Protein AF-A0A0G1LNY6-F1 (afdb_monomer_lite)

Organism: NCBI:txid1618394

Sequence (99 aa):
MEREQLEELTTQDIKQRSVSGVVALVSRTFIIQIITFASTLALTIFLDPNTYGVFYLVSSVVNFLAYFSDIGLAAALIQKKEKLTKEDISTTFTIQQIL

Secondary structure (DSSP, 8-state):
----------HHHHHHHHHHHHHHHHHHHHHHHHHHHHHHHHHHHHS-HHHHHHHHHHHHHHHHHHTTTTTTHHHHHHH--SPPPHHHHHHHHHHHHH-

pLDDT: mean 88.85, std 12.45, range [43.44, 98.56]

Radius of gyration: 20.48 Å; chains: 1; bounding box: 51×30×53 Å

Foldseek 3Di:
DDPPDPPPQDPVNVVVVVVVVVVVVVVVVVVVVVVVVVVLVVCVVPDDPVVSVVVVVVVVVVVVVVVCLLVCLVVVQVPDPDDDDPCSVVVSVVSSVVD

Structure (mmCIF, N/CA/C/O backbone):
data_AF-A0A0G1LNY6-F1
#
_entry.id   AF-A0A0G1LNY6-F1
#
loop_
_atom_site.group_PDB
_atom_site.id
_atom_site.type_symbol
_atom_site.label_atom_id
_atom_site.label_alt_id
_atom_site.label_comp_id
_atom_site.label_asym_id
_atom_site.label_entity_id
_atom_site.label_seq_id
_atom_site.pdbx_PDB_ins_code
_atom_site.Cartn_x
_atom_site.Cartn_y
_atom_site.Cartn_z
_atom_site.occupancy
_atom_site.B_iso_or_equiv
_atom_site.auth_seq_id
_atom_site.auth_comp_id
_atom_site.auth_asym_id
_atom_site.auth_atom_id
_atom_site.pdbx_PDB_model_num
ATOM 1 N N . MET A 1 1 ? -33.000 9.973 31.859 1.00 43.44 1 MET A N 1
ATOM 2 C CA . MET A 1 1 ? -33.100 9.032 30.731 1.00 43.44 1 MET A CA 1
ATOM 3 C C . MET A 1 1 ? -31.691 8.695 30.295 1.00 43.44 1 MET A C 1
ATOM 5 O O . MET A 1 1 ? -30.881 9.604 30.184 1.00 43.44 1 MET A O 1
ATOM 9 N N . GLU A 1 2 ? -31.426 7.391 30.249 1.00 44.78 2 GLU A N 1
ATOM 10 C CA . GLU A 1 2 ? -30.302 6.686 29.619 1.00 44.78 2 GLU A CA 1
ATOM 11 C C . GLU A 1 2 ? -28.894 7.255 29.810 1.00 44.78 2 GLU A C 1
ATOM 13 O O . GLU A 1 2 ? -28.347 7.979 28.986 1.00 44.78 2 GLU A O 1
ATOM 18 N N . ARG A 1 3 ? -28.242 6.795 30.885 1.00 47.91 3 ARG A N 1
ATOM 19 C CA . ARG A 1 3 ? -26.795 6.582 30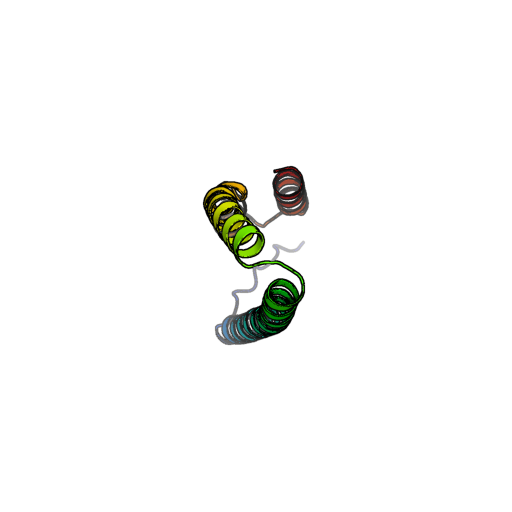.833 1.00 47.91 3 ARG A CA 1
ATOM 20 C C . ARG A 1 3 ? -26.566 5.567 29.712 1.00 47.91 3 ARG A C 1
ATOM 22 O O . ARG A 1 3 ? -26.972 4.422 29.884 1.00 47.91 3 ARG A O 1
ATOM 29 N N . GLU A 1 4 ? -25.992 5.986 28.583 1.00 53.62 4 GLU A N 1
ATOM 30 C CA . GLU A 1 4 ? -25.430 5.070 27.584 1.00 53.62 4 GLU A CA 1
ATOM 31 C C . GLU A 1 4 ? -24.514 4.095 28.332 1.00 53.62 4 GLU A C 1
ATOM 33 O O . GLU A 1 4 ? -23.405 4.447 28.739 1.00 53.62 4 GLU A O 1
ATOM 38 N N . GLN A 1 5 ? -25.009 2.885 28.581 1.00 45.53 5 GLN A N 1
ATOM 39 C CA . GLN A 1 5 ? -24.179 1.774 29.001 1.00 45.53 5 GLN A CA 1
ATOM 40 C C . GLN A 1 5 ? -23.212 1.541 27.845 1.00 45.53 5 GLN A C 1
ATOM 42 O O . GLN A 1 5 ? -23.619 1.158 26.752 1.00 45.53 5 GLN A O 1
ATOM 47 N N . LEU A 1 6 ? -21.938 1.858 28.060 1.00 55.03 6 LEU A N 1
ATOM 48 C CA . LEU A 1 6 ? -20.871 1.356 27.212 1.00 55.03 6 LEU A CA 1
ATOM 49 C C . LEU A 1 6 ? -20.937 -0.167 27.347 1.00 55.03 6 LEU A C 1
ATOM 51 O O . LEU A 1 6 ? -20.506 -0.694 28.369 1.00 55.03 6 LEU A O 1
ATOM 55 N N . GLU A 1 7 ? -21.571 -0.848 26.389 1.00 63.44 7 GLU A N 1
ATOM 56 C CA . GLU A 1 7 ? -21.562 -2.309 26.316 1.00 63.44 7 GLU A CA 1
ATOM 57 C C . GLU A 1 7 ? -20.105 -2.769 26.417 1.00 63.44 7 GLU A C 1
ATOM 59 O O . GLU A 1 7 ? -19.274 -2.429 25.568 1.00 63.44 7 GLU A O 1
ATOM 64 N N . GLU A 1 8 ? -19.769 -3.486 27.492 1.00 71.75 8 GLU A N 1
ATOM 65 C CA . GLU A 1 8 ? -18.466 -4.126 27.602 1.00 71.75 8 GLU A CA 1
ATOM 66 C C . GLU A 1 8 ? -18.351 -5.122 26.450 1.00 71.75 8 GLU A C 1
ATOM 68 O O . GLU A 1 8 ? -19.072 -6.118 26.395 1.00 71.75 8 GLU A O 1
ATOM 73 N N . LEU A 1 9 ? -17.464 -4.819 25.499 1.00 78.44 9 LEU A N 1
ATOM 74 C CA . LEU A 1 9 ? -17.210 -5.674 24.347 1.00 78.44 9 LEU A CA 1
ATOM 75 C C . LEU A 1 9 ? -16.838 -7.071 24.840 1.00 78.44 9 LEU A C 1
ATOM 77 O O . LEU A 1 9 ? -15.816 -7.251 25.510 1.00 78.44 9 LEU A O 1
ATOM 81 N N . THR A 1 10 ? -17.644 -8.069 24.488 1.00 88.75 10 THR A N 1
ATOM 82 C CA . THR A 1 10 ? -17.358 -9.439 24.899 1.00 88.75 10 THR A CA 1
ATOM 83 C C . THR A 1 10 ? -16.138 -9.962 24.141 1.00 88.75 10 THR A C 1
ATOM 85 O O . THR A 1 10 ? -15.811 -9.523 23.033 1.00 88.75 10 THR A O 1
ATOM 88 N N . THR A 1 11 ? -15.449 -10.962 24.697 1.00 88.75 11 THR A N 1
ATOM 89 C CA . THR A 1 11 ? -14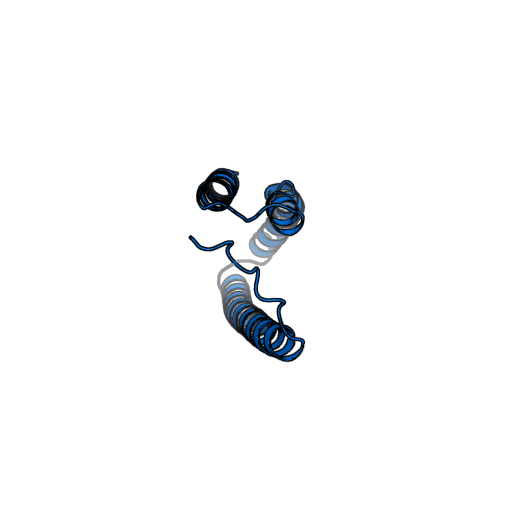.330 -11.624 24.002 1.00 88.75 11 THR A CA 1
ATOM 90 C C . THR A 1 11 ? -14.753 -12.178 22.635 1.00 88.75 11 THR A C 1
ATOM 92 O O . THR A 1 11 ? -13.953 -12.205 21.697 1.00 88.75 11 THR A O 1
ATOM 95 N N . GLN A 1 12 ? -16.017 -12.587 22.501 1.00 89.25 12 GLN A N 1
ATOM 96 C CA . GLN A 1 12 ? -16.586 -13.060 21.244 1.00 89.25 12 GLN A CA 1
ATOM 97 C C . GLN A 1 12 ? -16.724 -11.927 20.217 1.00 89.25 12 GLN A C 1
ATOM 99 O O . GLN A 1 12 ? -16.329 -12.120 19.064 1.00 89.25 12 GLN A O 1
ATOM 104 N N . ASP A 1 13 ? -17.175 -10.741 20.633 1.00 89.50 13 ASP A N 1
ATOM 105 C CA . ASP A 1 13 ? -17.283 -9.564 19.760 1.00 89.50 13 ASP A CA 1
ATOM 106 C C . ASP A 1 13 ? -15.909 -9.107 19.263 1.00 89.50 13 ASP A C 1
ATOM 108 O O . ASP A 1 13 ? -15.719 -8.832 18.074 1.00 89.50 13 ASP A O 1
ATOM 112 N N . ILE A 1 14 ? -14.912 -9.093 20.154 1.00 89.44 14 ILE A N 1
ATOM 113 C CA . ILE A 1 14 ? -13.525 -8.764 19.798 1.00 89.44 14 ILE A CA 1
ATOM 114 C C . ILE A 1 14 ? -12.988 -9.776 18.785 1.00 89.44 14 ILE A C 1
ATOM 116 O O . ILE A 1 14 ? -12.410 -9.378 17.770 1.00 89.44 14 ILE A O 1
ATOM 120 N N . LYS A 1 15 ? -13.205 -11.078 19.012 1.00 92.25 15 LYS A N 1
ATOM 121 C CA . LYS A 1 15 ? -12.775 -12.138 18.092 1.00 92.25 15 LYS A CA 1
ATOM 122 C C . LYS A 1 15 ? -13.415 -11.972 16.715 1.00 92.25 15 LYS A C 1
ATOM 124 O O . LYS A 1 15 ? -12.703 -12.011 15.713 1.00 92.25 15 LYS A O 1
ATOM 129 N N . GLN A 1 16 ? -14.728 -11.756 16.651 1.00 93.31 16 GLN A N 1
ATOM 130 C CA . GLN A 1 16 ? -15.446 -11.600 15.386 1.00 93.31 16 GLN A CA 1
ATOM 131 C C . GLN A 1 16 ? -14.953 -10.379 14.600 1.00 93.31 16 GLN A C 1
ATOM 133 O O . GLN A 1 16 ? -14.637 -10.495 13.413 1.00 93.31 16 GLN A O 1
ATOM 138 N N . ARG A 1 17 ? -14.816 -9.224 15.263 1.00 91.50 17 ARG A N 1
ATOM 139 C CA . ARG A 1 17 ? -14.304 -7.995 14.635 1.00 91.50 17 ARG A CA 1
ATOM 140 C C . ARG A 1 17 ? -12.851 -8.145 14.189 1.00 91.50 17 ARG A C 1
ATOM 142 O O . ARG A 1 17 ? -12.510 -7.698 13.098 1.00 91.50 17 ARG A O 1
ATOM 149 N N . SER A 1 18 ? -12.022 -8.822 14.982 1.00 93.88 18 SER A N 1
ATOM 150 C CA . SER A 1 18 ? -10.618 -9.087 14.645 1.00 93.88 18 SER A CA 1
ATOM 151 C C . SER A 1 18 ? -10.493 -9.978 13.411 1.00 93.88 18 SER A C 1
ATOM 153 O O . SER A 1 18 ? -9.750 -9.644 12.494 1.00 93.88 18 SER A O 1
ATOM 155 N N . VAL A 1 19 ? -11.261 -11.072 13.339 1.00 96.75 19 VAL A N 1
ATOM 156 C CA . VAL A 1 19 ? -11.264 -11.967 12.169 1.00 96.75 19 VAL A CA 1
ATOM 157 C C . VAL A 1 19 ? -11.741 -11.227 10.923 1.00 96.75 19 VAL A C 1
ATOM 159 O O . VAL A 1 19 ? -11.078 -11.290 9.890 1.00 96.75 19 VAL A O 1
ATOM 162 N N . SER A 1 20 ? -12.840 -10.473 11.019 1.00 95.38 20 SER A N 1
ATOM 163 C CA . SER A 1 20 ? -13.327 -9.661 9.899 1.00 95.38 20 SER A CA 1
ATOM 164 C C . SER A 1 20 ? -12.289 -8.630 9.445 1.00 95.38 20 SER A C 1
ATOM 166 O O . SER A 1 20 ? -12.112 -8.429 8.245 1.00 95.38 20 SER A O 1
ATOM 168 N N . GLY A 1 21 ? -11.585 -7.997 10.387 1.00 94.19 21 GLY A N 1
ATOM 169 C CA . GLY A 1 21 ? -10.511 -7.050 10.096 1.00 94.19 21 GLY A CA 1
ATOM 170 C C . GLY A 1 21 ? -9.335 -7.710 9.378 1.00 94.19 21 GLY A C 1
ATOM 171 O O . GLY A 1 21 ? -8.882 -7.204 8.355 1.00 94.19 21 GLY A O 1
ATOM 172 N N . VAL A 1 22 ? -8.883 -8.873 9.852 1.00 97.06 22 VAL A N 1
ATOM 173 C CA . VAL A 1 22 ? -7.803 -9.637 9.207 1.00 97.06 22 VAL A CA 1
ATOM 174 C C . VAL A 1 22 ? -8.196 -10.050 7.791 1.00 97.06 22 VAL A C 1
ATOM 176 O O . VAL A 1 22 ? -7.411 -9.857 6.867 1.00 97.06 22 VAL A O 1
ATOM 179 N N . VAL A 1 23 ? -9.414 -10.558 7.587 1.00 98.00 23 VAL A N 1
ATOM 180 C CA . VAL A 1 23 ? -9.899 -10.936 6.249 1.00 98.00 23 VAL A CA 1
ATOM 181 C C . VAL A 1 23 ? -9.929 -9.724 5.312 1.00 98.00 23 VAL A C 1
ATOM 183 O O . VAL A 1 23 ? -9.466 -9.818 4.173 1.00 98.00 23 VAL A O 1
ATOM 186 N N . ALA A 1 24 ? -10.407 -8.570 5.784 1.00 96.94 24 ALA A N 1
ATOM 187 C CA . ALA A 1 24 ? -10.404 -7.332 5.005 1.00 96.94 24 ALA A CA 1
ATOM 188 C C . ALA A 1 24 ? -8.976 -6.868 4.652 1.00 96.94 24 ALA A C 1
ATOM 190 O O . ALA A 1 24 ? -8.708 -6.498 3.510 1.00 96.94 24 ALA A O 1
ATOM 191 N N . LEU A 1 25 ? -8.037 -6.937 5.601 1.00 95.31 25 LEU A N 1
ATOM 192 C CA . LEU A 1 25 ? -6.638 -6.571 5.370 1.00 95.31 25 LEU A CA 1
ATOM 193 C C . LEU A 1 25 ? -5.960 -7.505 4.365 1.00 95.31 25 LEU A C 1
ATOM 195 O O . LEU A 1 25 ? -5.319 -7.036 3.428 1.00 95.31 25 LEU A O 1
ATOM 199 N N . VAL A 1 26 ? -6.120 -8.818 4.527 1.00 97.88 26 VAL A N 1
ATOM 200 C CA . VAL A 1 26 ? -5.499 -9.815 3.646 1.00 97.88 26 VAL A CA 1
ATOM 201 C C . VAL A 1 26 ? -6.066 -9.722 2.234 1.00 97.88 26 VAL A C 1
ATOM 203 O O . VAL A 1 26 ? -5.298 -9.707 1.275 1.00 97.88 26 VAL A O 1
ATOM 206 N N . SER A 1 27 ? -7.388 -9.606 2.090 1.00 97.88 27 SER A N 1
ATOM 207 C CA . SER A 1 27 ? -8.026 -9.463 0.774 1.00 97.88 27 SER A CA 1
ATOM 208 C C . SER A 1 27 ? -7.588 -8.184 0.059 1.00 97.88 27 SER A C 1
ATOM 210 O O . SER A 1 27 ? -7.206 -8.246 -1.110 1.00 97.88 27 SER A O 1
ATOM 212 N N . 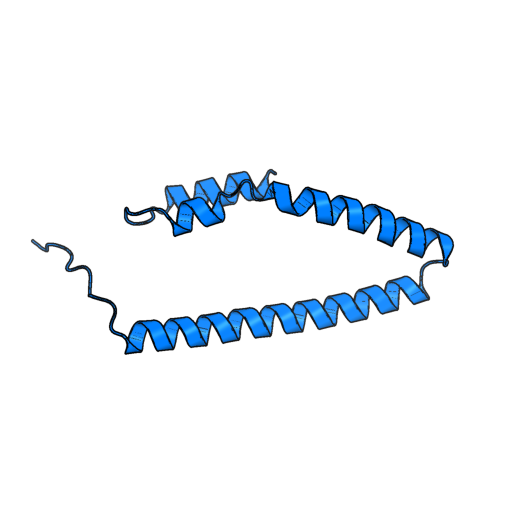ARG A 1 28 ? -7.541 -7.044 0.764 1.00 97.38 28 ARG A N 1
ATOM 213 C CA . ARG A 1 28 ? -6.991 -5.789 0.230 1.00 97.38 28 ARG A CA 1
ATOM 214 C C . ARG A 1 28 ? -5.550 -5.972 -0.245 1.00 97.38 28 ARG A C 1
ATOM 216 O O . ARG A 1 28 ? -5.240 -5.613 -1.379 1.00 97.38 28 ARG A O 1
ATOM 223 N N . THR A 1 29 ? -4.681 -6.530 0.596 1.00 97.19 29 THR A N 1
ATOM 224 C CA . THR A 1 29 ? -3.264 -6.741 0.260 1.00 97.19 29 THR A CA 1
ATOM 225 C C . THR A 1 29 ? -3.109 -7.664 -0.943 1.00 97.19 29 THR A C 1
ATOM 227 O O . THR A 1 29 ? -2.314 -7.380 -1.832 1.00 97.19 29 THR A O 1
ATOM 230 N N . PHE A 1 30 ? -3.905 -8.729 -1.023 1.00 98.31 30 PHE A N 1
ATOM 231 C CA . PHE A 1 30 ? -3.880 -9.655 -2.149 1.00 98.31 30 PHE A CA 1
ATOM 232 C C . PHE A 1 30 ? -4.243 -8.967 -3.474 1.00 98.31 30 PHE A C 1
ATOM 234 O O . PHE A 1 30 ? -3.524 -9.115 -4.461 1.00 98.31 30 PHE A O 1
ATOM 241 N N . ILE A 1 31 ? -5.302 -8.150 -3.487 1.00 98.44 31 ILE A N 1
ATOM 242 C CA . ILE A 1 31 ? -5.700 -7.367 -4.668 1.00 98.44 31 ILE A CA 1
ATOM 243 C C . ILE A 1 31 ? -4.591 -6.386 -5.067 1.00 98.44 31 ILE A C 1
ATOM 245 O O . ILE A 1 31 ? -4.215 -6.322 -6.238 1.00 98.44 31 ILE A O 1
ATOM 249 N N . ILE A 1 32 ? -4.023 -5.660 -4.097 1.00 98.12 32 ILE A N 1
ATOM 250 C CA . ILE A 1 32 ? -2.907 -4.737 -4.343 1.00 98.12 32 ILE A CA 1
ATOM 251 C C . ILE A 1 32 ? -1.707 -5.484 -4.930 1.00 98.12 32 ILE A C 1
ATOM 253 O O . ILE A 1 32 ? -1.071 -4.974 -5.851 1.00 98.12 32 ILE A O 1
ATOM 257 N N . GLN A 1 33 ? -1.416 -6.698 -4.461 1.00 98.12 33 GLN A N 1
ATOM 258 C CA . GLN A 1 33 ? -0.292 -7.485 -4.958 1.00 98.12 33 GLN A CA 1
ATOM 259 C C . GLN A 1 33 ? -0.497 -7.926 -6.411 1.00 98.12 33 GLN A C 1
ATOM 261 O O . GLN A 1 33 ? 0.453 -7.880 -7.191 1.00 98.12 33 GLN A O 1
ATOM 266 N N . ILE A 1 34 ? -1.725 -8.290 -6.798 1.00 98.56 34 ILE A N 1
ATOM 267 C CA . ILE A 1 34 ? -2.070 -8.598 -8.195 1.00 98.56 34 ILE A CA 1
ATOM 268 C C . ILE A 1 34 ? -1.864 -7.366 -9.079 1.00 98.56 34 ILE A C 1
ATOM 270 O O . ILE A 1 34 ? -1.217 -7.459 -10.122 1.00 98.56 34 ILE A O 1
ATOM 274 N N . ILE A 1 35 ? -2.376 -6.208 -8.654 1.00 98.44 35 ILE A N 1
ATOM 275 C CA . ILE A 1 35 ? -2.234 -4.950 -9.401 1.00 98.44 35 ILE A CA 1
ATOM 276 C C . ILE A 1 35 ? -0.758 -4.569 -9.523 1.00 98.44 35 ILE A C 1
ATOM 278 O O . ILE A 1 35 ? -0.296 -4.237 -10.613 1.00 98.44 35 ILE A O 1
ATOM 282 N N . THR A 1 36 ? -0.006 -4.663 -8.427 1.00 96.75 36 THR A N 1
ATOM 283 C CA . THR A 1 36 ? 1.435 -4.388 -8.397 1.00 96.75 36 THR A CA 1
ATOM 284 C C . THR A 1 36 ? 2.175 -5.300 -9.360 1.00 96.75 36 THR A C 1
ATOM 286 O O . THR A 1 36 ? 2.943 -4.817 -10.181 1.00 96.75 36 THR A O 1
ATOM 289 N N . PHE A 1 37 ? 1.900 -6.605 -9.324 1.00 98.06 37 PHE A N 1
ATOM 290 C CA . PHE A 1 37 ? 2.526 -7.570 -10.219 1.00 98.06 37 PHE A CA 1
ATOM 291 C C . PHE A 1 37 ? 2.237 -7.264 -11.692 1.00 98.06 37 PHE A C 1
ATOM 293 O O . PHE A 1 37 ? 3.165 -7.186 -12.496 1.00 98.06 37 PHE A O 1
ATOM 300 N N . ALA A 1 38 ? 0.969 -7.028 -12.040 1.00 98.38 38 ALA A N 1
ATOM 301 C CA . ALA A 1 38 ? 0.577 -6.658 -13.398 1.00 98.38 38 ALA A CA 1
ATOM 302 C C . ALA A 1 38 ? 1.243 -5.346 -13.847 1.00 98.38 38 ALA A C 1
ATOM 304 O O . ALA A 1 38 ? 1.705 -5.247 -14.982 1.00 98.38 38 ALA A O 1
ATOM 305 N N . SER A 1 39 ? 1.344 -4.367 -12.945 1.00 96.56 39 SER A N 1
ATOM 306 C CA . SER A 1 39 ? 1.989 -3.080 -13.216 1.00 96.56 39 SER A CA 1
ATOM 307 C C . SER A 1 39 ? 3.490 -3.244 -13.430 1.00 96.56 39 SER A C 1
ATOM 309 O O . SER A 1 39 ? 4.018 -2.731 -14.409 1.00 96.56 39 SER A O 1
ATOM 311 N N . THR A 1 40 ? 4.182 -4.007 -12.579 1.00 95.56 40 THR A N 1
ATOM 312 C CA . THR A 1 40 ? 5.609 -4.309 -12.748 1.00 95.56 40 THR A CA 1
ATOM 313 C C . THR A 1 40 ? 5.861 -5.021 -14.072 1.00 95.56 40 THR A C 1
ATOM 315 O O . THR A 1 40 ? 6.746 -4.602 -14.813 1.00 95.56 40 THR A O 1
ATOM 318 N N . LEU A 1 41 ? 5.060 -6.035 -14.420 1.00 97.44 41 LEU A N 1
ATOM 319 C CA . LEU A 1 41 ? 5.174 -6.703 -15.719 1.00 97.44 41 LEU A CA 1
ATOM 320 C C . LEU A 1 41 ? 4.983 -5.723 -16.879 1.00 97.44 41 LEU A C 1
ATOM 322 O O . LEU A 1 41 ? 5.809 -5.690 -17.790 1.00 97.44 41 LEU A O 1
ATOM 326 N N . ALA A 1 42 ? 3.942 -4.889 -16.832 1.00 97.19 42 ALA A N 1
ATOM 327 C CA . ALA A 1 42 ? 3.709 -3.873 -17.851 1.00 97.19 42 ALA A CA 1
ATOM 328 C C . ALA A 1 42 ? 4.912 -2.924 -17.979 1.00 97.19 42 ALA A C 1
ATOM 330 O O . ALA A 1 42 ? 5.402 -2.711 -19.084 1.00 97.19 42 ALA A O 1
ATOM 331 N N . LEU A 1 43 ? 5.448 -2.421 -16.864 1.00 96.69 43 LEU A N 1
ATOM 332 C CA . LEU A 1 43 ? 6.628 -1.555 -16.869 1.00 96.69 43 LEU A CA 1
ATOM 333 C C . LEU A 1 43 ? 7.841 -2.247 -17.499 1.00 96.69 43 LEU A C 1
ATOM 335 O O . LEU A 1 43 ? 8.520 -1.628 -18.307 1.00 96.69 43 LEU A O 1
ATOM 339 N N . THR A 1 44 ? 8.089 -3.526 -17.202 1.00 95.12 44 THR A N 1
ATOM 340 C CA . THR A 1 44 ? 9.212 -4.263 -17.813 1.00 95.12 44 THR A CA 1
ATOM 341 C C . THR A 1 44 ? 9.059 -4.496 -19.317 1.00 95.12 44 THR A C 1
ATOM 343 O O . THR A 1 44 ? 10.060 -4.672 -20.003 1.00 95.12 44 THR A O 1
ATOM 346 N N . ILE A 1 45 ? 7.825 -4.511 -19.833 1.00 96.75 45 ILE A N 1
ATOM 347 C CA . ILE A 1 45 ? 7.540 -4.685 -21.264 1.00 96.75 45 ILE A CA 1
ATOM 348 C C . ILE A 1 45 ? 7.608 -3.342 -22.003 1.00 96.75 45 ILE A C 1
ATOM 350 O O . ILE A 1 45 ? 8.094 -3.289 -23.130 1.00 96.75 45 ILE A O 1
ATOM 354 N N . PHE A 1 46 ? 7.094 -2.270 -21.396 1.00 96.94 46 PHE A N 1
ATOM 355 C CA . PHE A 1 46 ? 6.932 -0.974 -22.059 1.00 96.94 46 PHE A CA 1
ATOM 356 C C . PHE A 1 46 ? 8.112 -0.014 -21.876 1.00 96.94 46 PHE A C 1
ATOM 358 O O . PHE A 1 46 ? 8.279 0.874 -22.710 1.00 96.94 46 PHE A O 1
ATOM 365 N N . LEU A 1 47 ? 8.907 -0.145 -20.809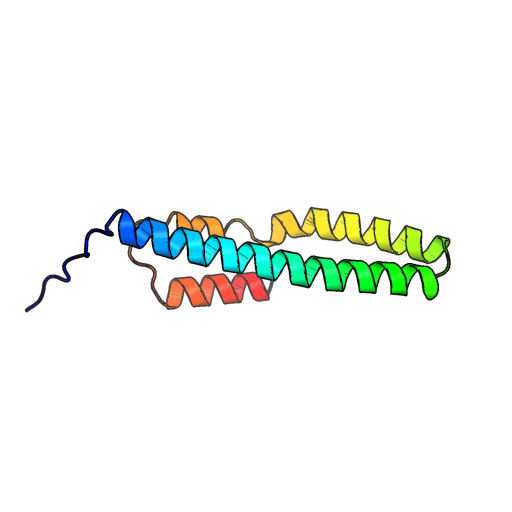 1.00 96.81 47 LEU A N 1
ATOM 366 C CA . LEU A 1 47 ? 10.049 0.734 -20.548 1.00 96.81 47 LEU A CA 1
ATOM 367 C C . LEU A 1 47 ? 11.358 0.055 -20.941 1.00 96.81 47 LEU A C 1
ATOM 369 O O . LEU A 1 47 ? 11.555 -1.143 -20.742 1.00 96.81 47 LEU A O 1
ATOM 373 N N . ASP A 1 48 ? 12.297 0.858 -21.427 1.00 97.00 48 ASP A N 1
ATOM 374 C CA . ASP A 1 48 ? 13.685 0.441 -21.543 1.00 97.00 48 ASP A CA 1
ATOM 375 C C . ASP A 1 48 ? 14.335 0.273 -20.147 1.00 97.00 48 ASP A C 1
ATOM 377 O O . ASP A 1 48 ? 13.899 0.891 -19.165 1.00 97.00 48 ASP A O 1
ATOM 381 N N . PRO A 1 49 ? 15.408 -0.535 -20.029 1.00 94.56 49 PRO A N 1
ATOM 382 C CA . PRO A 1 49 ? 16.028 -0.833 -18.737 1.00 94.56 49 PRO A CA 1
ATOM 383 C C . PRO A 1 49 ? 16.539 0.394 -17.970 1.00 94.56 49 PRO A C 1
ATOM 385 O O . PRO A 1 49 ? 16.563 0.373 -16.739 1.00 94.56 49 PRO A O 1
ATOM 388 N N . ASN A 1 50 ? 16.954 1.458 -18.669 1.00 96.88 50 ASN A N 1
ATOM 389 C CA . ASN A 1 50 ? 17.462 2.664 -18.021 1.00 96.88 50 ASN A CA 1
ATOM 390 C C . ASN A 1 50 ? 16.314 3.441 -17.364 1.00 96.88 50 ASN A C 1
ATOM 392 O O . ASN A 1 50 ? 16.370 3.715 -16.163 1.00 96.88 50 ASN A O 1
ATOM 396 N N . THR A 1 51 ? 15.239 3.694 -18.115 1.00 96.88 51 THR A N 1
ATOM 397 C CA . THR A 1 51 ? 14.031 4.357 -17.606 1.00 96.88 51 THR A CA 1
ATOM 398 C C . THR A 1 51 ? 13.390 3.562 -16.468 1.00 96.88 51 THR A C 1
ATOM 400 O O . THR A 1 51 ? 13.002 4.138 -15.450 1.00 96.88 51 THR A O 1
ATOM 403 N N . TYR A 1 52 ? 13.337 2.231 -16.586 1.00 95.44 52 TYR A N 1
ATOM 404 C CA . TYR A 1 52 ? 12.845 1.352 -15.522 1.00 95.44 52 TYR A CA 1
ATOM 405 C C . TYR A 1 52 ? 13.663 1.494 -14.226 1.00 95.44 52 TYR A C 1
ATOM 407 O O . TYR A 1 52 ? 13.098 1.602 -13.135 1.00 95.44 52 TYR A O 1
ATOM 415 N N . GLY A 1 53 ? 14.995 1.559 -14.338 1.00 95.12 53 GLY A N 1
ATOM 416 C CA . GLY A 1 53 ? 15.889 1.777 -13.199 1.00 95.12 53 GLY A CA 1
ATOM 417 C C . GLY A 1 53 ? 15.674 3.132 -12.518 1.00 95.12 53 GLY A C 1
ATOM 418 O O . GLY A 1 53 ? 15.575 3.196 -11.290 1.00 95.12 53 GLY A O 1
ATOM 419 N N . VAL A 1 54 ? 15.535 4.207 -13.301 1.00 97.00 54 VAL A N 1
ATOM 420 C CA . VAL A 1 54 ? 15.243 5.553 -12.775 1.00 97.00 54 VAL A CA 1
ATOM 421 C C . VAL A 1 54 ? 13.893 5.578 -12.059 1.00 97.00 54 VAL A C 1
ATOM 423 O O . VAL A 1 54 ? 13.809 6.095 -10.944 1.00 97.00 54 VAL A O 1
ATOM 426 N N . PHE A 1 55 ? 12.856 4.976 -12.650 1.00 95.69 55 PHE A N 1
ATOM 427 C CA . PHE A 1 55 ? 11.531 4.881 -12.037 1.00 95.69 55 PHE A CA 1
ATOM 428 C C . PHE A 1 55 ? 11.590 4.226 -10.653 1.00 95.69 55 PHE A C 1
ATOM 430 O O . PHE A 1 55 ? 11.041 4.768 -9.692 1.00 95.69 55 PHE A O 1
ATOM 437 N N . TYR A 1 56 ? 12.286 3.094 -10.525 1.00 95.38 56 TYR A N 1
ATOM 438 C CA . TYR A 1 56 ? 12.418 2.393 -9.247 1.00 95.38 56 TYR A CA 1
ATOM 439 C C . TYR A 1 56 ? 13.194 3.199 -8.204 1.00 95.38 56 TYR A C 1
ATOM 441 O O . TYR A 1 56 ? 12.814 3.208 -7.030 1.00 95.38 56 TYR A O 1
ATOM 449 N N . LEU A 1 57 ? 14.253 3.898 -8.616 1.00 97.25 57 LEU A N 1
ATOM 450 C CA . LEU A 1 57 ? 15.044 4.733 -7.716 1.00 97.25 57 LEU A CA 1
ATOM 451 C C . LEU A 1 57 ? 14.216 5.903 -7.173 1.00 97.25 57 LEU A C 1
ATOM 453 O O . LEU A 1 57 ? 14.139 6.087 -5.959 1.00 97.25 57 LEU A O 1
ATOM 457 N N . VAL A 1 58 ? 13.536 6.642 -8.053 1.00 97.25 58 VAL A N 1
ATOM 458 C CA . VAL A 1 58 ? 12.659 7.755 -7.656 1.00 97.25 58 VAL A CA 1
ATOM 459 C C . VAL A 1 58 ? 11.511 7.253 -6.784 1.00 97.25 58 VAL A C 1
ATOM 461 O O . VAL A 1 58 ? 11.266 7.812 -5.717 1.00 97.25 58 VAL A O 1
ATOM 464 N N . SER A 1 59 ? 10.858 6.157 -7.177 1.00 95.31 59 SER A N 1
ATOM 465 C CA . SER A 1 59 ? 9.760 5.561 -6.404 1.00 95.31 59 SER A CA 1
ATOM 466 C C . SER A 1 59 ? 10.206 5.130 -5.009 1.00 95.31 59 SER A C 1
ATOM 468 O O . SER A 1 59 ? 9.462 5.298 -4.049 1.00 95.31 59 SER A O 1
ATOM 470 N N . SER A 1 60 ? 11.429 4.615 -4.864 1.00 95.25 60 SER A N 1
ATOM 471 C CA . SER A 1 60 ? 11.977 4.240 -3.555 1.00 95.25 60 SER A CA 1
ATOM 472 C C . SER A 1 60 ? 12.157 5.458 -2.644 1.00 95.25 60 SER A C 1
ATOM 474 O O . SER A 1 60 ? 11.827 5.388 -1.462 1.00 95.25 60 SER A O 1
ATOM 476 N N . VAL A 1 61 ? 12.615 6.589 -3.192 1.00 96.50 61 VAL A N 1
ATOM 477 C CA . VAL A 1 61 ? 12.720 7.858 -2.452 1.00 96.50 61 VAL A CA 1
ATOM 478 C C . VAL A 1 61 ? 11.336 8.387 -2.071 1.00 96.50 61 VAL A C 1
ATOM 480 O O . VAL A 1 61 ? 11.127 8.769 -0.922 1.00 96.50 61 VAL A O 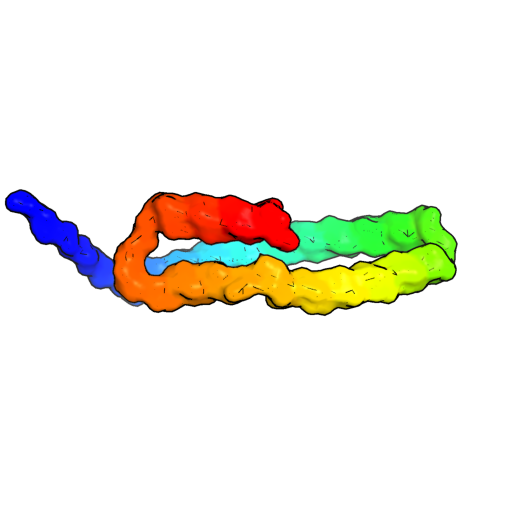1
ATOM 483 N N . VAL A 1 62 ? 10.373 8.362 -2.997 1.00 93.19 62 VAL A N 1
ATOM 484 C CA . VAL A 1 62 ? 8.985 8.770 -2.722 1.00 93.19 62 VAL A CA 1
ATOM 485 C C . VAL A 1 62 ? 8.370 7.903 -1.623 1.00 93.19 62 VAL A C 1
ATOM 487 O O . VAL A 1 62 ? 7.829 8.441 -0.663 1.00 93.19 62 VAL A O 1
ATOM 490 N N . ASN A 1 63 ? 8.515 6.577 -1.701 1.00 90.38 63 ASN A N 1
ATOM 491 C CA . ASN A 1 63 ? 8.013 5.651 -0.682 1.00 90.38 63 ASN A CA 1
ATOM 492 C C . ASN A 1 63 ? 8.656 5.891 0.688 1.00 90.38 63 ASN A C 1
ATOM 494 O O . ASN A 1 63 ? 7.979 5.803 1.708 1.00 90.38 63 ASN A O 1
ATOM 498 N N . PHE A 1 64 ? 9.952 6.211 0.723 1.00 90.81 64 PHE A N 1
ATOM 499 C CA . PHE A 1 64 ? 10.628 6.579 1.963 1.00 90.81 64 PHE A CA 1
ATOM 500 C C . PHE A 1 64 ? 10.020 7.843 2.586 1.00 90.81 64 PHE A C 1
ATOM 502 O O . PHE A 1 64 ? 9.732 7.856 3.780 1.00 90.81 64 PHE A O 1
ATOM 509 N N . LEU A 1 65 ? 9.780 8.886 1.787 1.00 88.81 65 LEU A N 1
ATOM 510 C CA . LEU A 1 65 ? 9.170 10.129 2.266 1.00 88.81 65 LEU A CA 1
ATOM 511 C C . LEU A 1 65 ? 7.696 9.945 2.660 1.00 88.81 65 LEU A C 1
ATOM 513 O O . LEU A 1 65 ? 7.245 10.563 3.622 1.00 88.81 65 LEU A O 1
ATOM 517 N N . ALA A 1 66 ? 6.967 9.058 1.980 1.00 83.38 66 ALA A N 1
ATOM 518 C CA . ALA A 1 66 ? 5.564 8.769 2.265 1.00 83.38 66 ALA A CA 1
ATOM 519 C C . ALA A 1 66 ? 5.339 8.226 3.687 1.00 83.38 66 ALA A C 1
ATOM 521 O O . ALA A 1 66 ? 4.321 8.542 4.293 1.00 83.38 66 ALA A O 1
ATOM 522 N N . TYR A 1 67 ? 6.302 7.505 4.278 1.00 79.69 67 TYR A N 1
ATOM 523 C CA . TYR A 1 67 ? 6.213 7.081 5.685 1.00 79.69 67 TYR A CA 1
ATOM 524 C C . TYR A 1 67 ? 6.040 8.249 6.668 1.00 79.69 67 TYR A C 1
ATOM 526 O O . TYR A 1 67 ? 5.497 8.060 7.755 1.00 79.69 67 TYR A O 1
ATOM 534 N N . PHE A 1 68 ? 6.490 9.450 6.302 1.00 78.81 68 PHE A N 1
ATOM 535 C CA . PHE A 1 68 ? 6.358 10.653 7.121 1.00 78.81 68 PHE A CA 1
ATOM 536 C C . PHE A 1 68 ? 5.082 11.459 6.810 1.00 78.81 68 PHE A C 1
ATOM 538 O O . PHE A 1 68 ? 4.741 12.349 7.588 1.00 78.81 68 PHE A O 1
ATOM 545 N N . SER A 1 69 ? 4.363 11.146 5.722 1.00 73.56 69 SER A N 1
ATOM 546 C CA . SER A 1 69 ? 3.162 11.873 5.263 1.00 73.56 69 SER A CA 1
ATOM 547 C C . SER A 1 69 ? 1.946 11.666 6.180 1.00 73.56 69 SER A C 1
ATOM 549 O O . SER A 1 69 ? 1.150 12.582 6.365 1.00 73.56 69 SER A O 1
ATOM 551 N N . ASP A 1 70 ? 1.852 10.526 6.874 1.00 70.88 70 ASP A N 1
ATOM 552 C CA . ASP A 1 70 ? 0.729 10.257 7.786 1.00 70.88 70 ASP A CA 1
ATOM 553 C C . ASP A 1 70 ? 0.807 11.050 9.113 1.00 70.88 70 ASP A C 1
ATOM 555 O O . ASP A 1 70 ? -0.159 11.051 9.885 1.00 70.88 70 ASP A O 1
ATOM 559 N N . ILE A 1 71 ? 1.956 11.687 9.416 1.00 77.19 71 ILE A N 1
ATOM 560 C CA . ILE A 1 71 ? 2.281 12.513 10.613 1.00 77.19 71 ILE A CA 1
ATOM 561 C C . ILE A 1 71 ? 1.802 11.896 11.959 1.00 77.19 71 ILE A C 1
ATOM 563 O O . ILE A 1 71 ? 1.701 12.556 12.989 1.00 77.19 71 ILE A O 1
ATOM 567 N N . GLY A 1 72 ? 1.491 10.597 11.996 1.00 81.81 72 GLY A N 1
ATOM 568 C CA . GLY A 1 72 ? 0.933 9.915 13.167 1.00 81.81 72 GLY A CA 1
ATOM 569 C C . GLY A 1 72 ? -0.544 10.213 13.474 1.00 81.81 72 GLY A C 1
ATOM 570 O O . GLY A 1 72 ? -1.022 9.802 14.533 1.00 81.81 72 GLY A O 1
ATOM 571 N N . LEU A 1 73 ? -1.299 10.864 12.580 1.00 88.06 73 LEU A N 1
ATOM 572 C CA . LEU A 1 73 ? -2.701 11.228 12.836 1.00 88.06 73 LEU A CA 1
ATOM 573 C C . LEU A 1 73 ? -3.606 10.000 13.042 1.00 88.06 73 LEU A C 1
ATOM 575 O O . LEU A 1 73 ? -4.454 9.996 13.934 1.00 88.06 73 LEU A O 1
ATOM 579 N N . ALA A 1 74 ? -3.389 8.919 12.288 1.00 83.56 74 ALA A N 1
ATOM 580 C CA . ALA A 1 74 ? -4.114 7.662 12.487 1.00 83.56 74 ALA A CA 1
ATOM 581 C C . ALA A 1 74 ? -3.833 7.039 13.870 1.00 83.56 74 ALA A C 1
ATOM 583 O O . ALA A 1 74 ? -4.751 6.585 14.555 1.00 83.56 74 ALA A O 1
ATOM 584 N N . ALA A 1 75 ? -2.574 7.064 14.320 1.00 84.94 75 ALA A N 1
ATOM 585 C CA . ALA A 1 75 ? -2.193 6.568 15.640 1.00 84.94 75 ALA A CA 1
ATOM 586 C C . ALA A 1 75 ? -2.777 7.435 16.768 1.00 84.94 75 ALA A C 1
ATOM 588 O O . ALA A 1 75 ? -3.133 6.897 17.817 1.00 84.94 75 ALA A O 1
ATOM 589 N N . ALA A 1 76 ? -2.914 8.746 16.550 1.00 88.94 76 ALA A N 1
ATOM 590 C CA . ALA A 1 76 ? -3.572 9.657 17.482 1.00 88.94 76 ALA A CA 1
ATOM 591 C C . ALA A 1 76 ? -5.073 9.344 17.632 1.00 88.94 76 ALA A C 1
ATOM 593 O O . ALA A 1 76 ? -5.576 9.341 18.753 1.00 88.94 76 ALA A O 1
ATOM 594 N N . LEU A 1 77 ? -5.770 8.996 16.538 1.00 90.56 77 LEU A N 1
ATOM 595 C CA . LEU A 1 77 ? -7.169 8.547 16.601 1.00 90.56 77 LEU A CA 1
ATOM 596 C C . LEU A 1 77 ? -7.323 7.228 17.373 1.00 90.56 77 LEU A C 1
ATOM 598 O O . LEU A 1 77 ? -8.246 7.100 18.170 1.00 90.56 77 LEU A O 1
ATOM 602 N N . ILE A 1 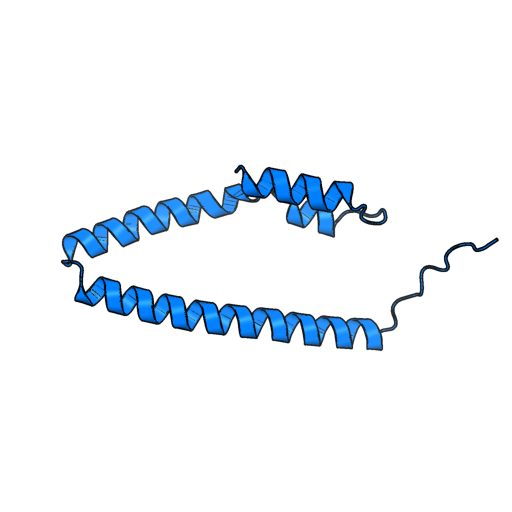78 ? -6.419 6.263 17.164 1.00 87.75 78 ILE A N 1
ATOM 603 C CA . ILE A 1 78 ? -6.439 4.964 17.865 1.00 87.75 78 ILE A CA 1
ATOM 604 C C . ILE A 1 78 ? -6.189 5.132 19.371 1.00 87.75 78 ILE A C 1
ATOM 606 O O . ILE A 1 78 ? -6.764 4.408 20.178 1.00 87.75 78 ILE A O 1
ATOM 610 N N . GLN A 1 79 ? -5.327 6.077 19.754 1.00 89.69 79 GLN A N 1
ATOM 611 C CA . GLN A 1 79 ? -4.956 6.328 21.150 1.00 89.69 79 GLN A CA 1
ATOM 612 C C . GLN A 1 79 ? -5.919 7.269 21.887 1.00 89.69 79 GLN A C 1
ATOM 614 O O . GLN A 1 79 ? -5.767 7.468 23.097 1.00 89.69 79 GLN A O 1
ATOM 619 N N . LYS A 1 80 ? -6.899 7.855 21.188 1.00 90.69 80 LYS A N 1
ATOM 620 C CA . LYS A 1 80 ? -7.881 8.757 21.792 1.00 90.69 80 LYS A CA 1
ATOM 621 C C . LYS A 1 80 ? -8.720 7.994 22.820 1.00 90.69 80 LYS A C 1
ATOM 623 O O . LYS A 1 80 ? -9.318 6.968 22.509 1.00 90.69 80 LYS A O 1
ATOM 628 N N . LYS A 1 81 ? -8.733 8.484 24.063 1.00 88.88 81 LYS A N 1
ATOM 629 C CA . LYS A 1 81 ? -9.433 7.829 25.181 1.00 88.88 81 LYS A CA 1
ATOM 630 C C . LYS A 1 81 ? -10.926 8.148 25.184 1.00 88.88 81 LYS A C 1
ATOM 632 O O . LYS A 1 81 ? -11.728 7.339 25.641 1.00 88.88 81 LYS A O 1
ATOM 637 N N . GLU A 1 82 ? -11.295 9.329 24.699 1.00 91.75 82 GLU A N 1
ATOM 638 C CA . GLU A 1 82 ? -12.680 9.754 24.537 1.00 91.75 82 GLU A CA 1
ATOM 639 C C . GLU A 1 82 ? -13.318 9.111 23.297 1.00 91.75 82 GLU A C 1
ATOM 641 O O . GLU A 1 82 ? -12.629 8.715 22.354 1.00 91.75 82 GLU A O 1
ATOM 646 N N . LYS A 1 83 ? -14.658 9.050 23.259 1.00 88.00 83 LYS A N 1
ATOM 647 C CA . LYS A 1 83 ? -15.382 8.607 22.058 1.00 88.00 83 LYS A CA 1
ATOM 648 C C . LYS A 1 83 ? -14.962 9.460 20.852 1.00 88.00 83 LYS A C 1
ATOM 650 O O . LYS A 1 83 ? -14.975 10.690 20.915 1.00 88.00 83 LYS A O 1
ATOM 655 N N . LEU A 1 84 ? -14.637 8.792 19.747 1.00 92.00 84 LEU A N 1
ATOM 656 C CA . LEU A 1 84 ? -14.369 9.439 18.464 1.00 92.00 84 LEU A CA 1
ATOM 657 C C . LEU A 1 84 ? -15.611 10.194 17.981 1.00 92.00 84 LEU A C 1
ATOM 659 O O . LEU A 1 84 ? -16.703 9.629 17.897 1.00 92.00 84 LEU A O 1
ATOM 663 N N . THR A 1 85 ? -15.431 11.463 17.630 1.00 94.75 85 THR A N 1
ATOM 664 C CA . THR A 1 85 ? -16.469 12.280 17.000 1.00 94.75 85 THR A CA 1
ATOM 665 C C . THR A 1 85 ? -16.341 12.220 15.478 1.00 94.75 85 THR A C 1
ATOM 667 O O . THR A 1 85 ? -15.287 11.895 14.927 1.00 94.75 85 THR A O 1
ATOM 670 N N . LYS A 1 86 ? -17.417 12.566 14.761 1.00 94.00 86 LYS A N 1
ATOM 671 C CA . LYS A 1 86 ? -17.359 12.693 13.294 1.00 94.00 86 LYS A CA 1
ATOM 672 C C . LYS A 1 86 ? -16.375 13.773 12.844 1.00 94.00 86 LYS A C 1
ATOM 674 O O . LYS A 1 86 ? -15.788 13.642 11.771 1.00 94.00 86 LYS A O 1
ATOM 679 N N . GLU A 1 87 ? -16.213 14.818 13.649 1.00 94.44 87 GLU A N 1
ATOM 680 C CA . GLU A 1 87 ? -15.301 15.923 13.373 1.00 94.44 87 GLU A CA 1
ATOM 681 C C . GLU A 1 87 ? -13.838 15.477 13.465 1.00 94.44 87 GLU A C 1
ATOM 683 O O . GLU A 1 87 ? -13.064 15.816 12.574 1.00 94.44 87 GLU A O 1
ATOM 688 N N . ASP A 1 88 ? -13.487 14.621 14.437 1.00 93.00 88 ASP A N 1
ATOM 689 C CA . ASP A 1 88 ? -12.149 14.012 14.527 1.00 93.00 88 ASP A CA 1
ATOM 690 C C . ASP A 1 88 ? -11.807 13.247 13.244 1.00 93.00 88 ASP A C 1
ATOM 692 O O . ASP A 1 88 ? -10.786 13.493 12.610 1.00 93.00 88 ASP A O 1
ATOM 696 N N . ILE A 1 89 ? -12.702 12.347 12.822 1.00 92.69 89 ILE A N 1
ATOM 697 C CA . ILE A 1 89 ? -12.480 11.497 11.647 1.00 92.69 89 ILE A CA 1
ATOM 698 C C . ILE A 1 89 ? -12.388 12.349 10.375 1.00 92.69 89 ILE A C 1
ATOM 700 O O . ILE A 1 89 ? -11.487 12.146 9.564 1.00 92.69 89 ILE A O 1
ATOM 704 N N . SER A 1 90 ? -13.295 13.316 10.205 1.00 93.69 90 SER A N 1
ATOM 705 C CA . SER A 1 90 ? -13.356 14.148 8.995 1.00 93.69 90 SER A CA 1
ATOM 706 C C . SER A 1 90 ? -12.170 15.108 8.897 1.00 93.69 90 SER A C 1
ATOM 708 O O . SER A 1 90 ? -11.613 15.280 7.813 1.00 93.69 90 SER A O 1
ATOM 710 N N . THR A 1 91 ? -11.740 15.693 10.019 1.00 91.88 91 THR A N 1
ATOM 711 C CA . THR A 1 91 ? -10.572 16.585 10.078 1.00 91.88 91 THR A CA 1
ATOM 712 C C . THR A 1 91 ? -9.294 15.808 9.800 1.00 91.88 91 THR A C 1
ATOM 714 O O . THR A 1 91 ? -8.522 16.182 8.920 1.00 91.88 91 THR A O 1
ATOM 717 N N . THR A 1 92 ? -9.097 14.681 10.489 1.00 90.69 92 THR A N 1
ATOM 718 C CA . THR A 1 92 ? -7.933 13.817 10.288 1.00 90.69 92 THR A CA 1
ATOM 719 C C . THR A 1 92 ? -7.869 13.271 8.861 1.00 90.69 92 THR A C 1
ATOM 721 O O . THR A 1 92 ? -6.784 13.234 8.285 1.00 90.69 92 THR A O 1
ATOM 724 N N . PHE A 1 93 ? -9.002 12.893 8.264 1.00 88.62 93 PHE A N 1
ATOM 725 C CA . PHE A 1 93 ? -9.067 12.500 6.855 1.00 88.62 93 PHE A CA 1
ATOM 726 C C . PHE A 1 93 ? -8.690 13.658 5.925 1.00 88.62 93 PHE A C 1
ATOM 728 O O . PHE A 1 93 ? -7.832 13.491 5.067 1.00 88.62 93 PHE A O 1
ATOM 735 N N . THR A 1 94 ? -9.284 14.839 6.111 1.00 90.94 94 THR A N 1
ATOM 736 C CA . THR A 1 94 ? -9.059 15.997 5.229 1.00 90.94 94 THR A CA 1
ATOM 737 C C . THR A 1 94 ? -7.602 16.448 5.248 1.00 90.94 94 THR A C 1
ATOM 739 O O . THR A 1 94 ? -7.033 16.704 4.193 1.00 90.94 94 THR A O 1
ATOM 742 N N . ILE A 1 95 ? -6.974 16.492 6.427 1.00 88.94 95 ILE A N 1
ATOM 743 C CA . ILE A 1 95 ? -5.552 16.836 6.552 1.00 88.94 95 ILE A CA 1
ATOM 744 C C . ILE A 1 95 ? -4.683 15.797 5.830 1.00 88.94 95 ILE A C 1
ATOM 746 O O . ILE A 1 95 ? -3.825 16.182 5.045 1.00 88.94 95 ILE A O 1
ATOM 750 N N . GLN A 1 96 ? -4.948 14.498 6.022 1.00 85.31 96 GLN A N 1
ATOM 751 C CA . GLN A 1 96 ? -4.233 13.425 5.313 1.00 85.31 96 GLN A CA 1
ATOM 752 C C . GLN A 1 96 ? -4.449 13.436 3.793 1.00 85.31 96 GLN A C 1
ATOM 754 O O . GLN A 1 96 ? -3.626 12.894 3.075 1.00 85.31 96 GLN A O 1
ATOM 759 N N . GLN A 1 97 ? -5.550 13.994 3.281 1.00 85.31 97 GLN A N 1
ATOM 760 C CA . GLN A 1 97 ? -5.779 14.097 1.833 1.00 85.31 97 GLN A CA 1
ATOM 761 C C . GLN A 1 97 ? -5.035 15.266 1.175 1.00 85.31 97 GLN A C 1
ATOM 763 O O . GLN A 1 97 ? -4.893 15.274 -0.045 1.00 85.31 97 GLN A O 1
ATOM 768 N N . ILE A 1 98 ? -4.637 16.279 1.950 1.00 83.56 98 ILE A N 1
ATOM 769 C CA . ILE A 1 98 ? -3.953 17.480 1.443 1.00 83.56 98 ILE A CA 1
ATOM 770 C C . ILE A 1 98 ? -2.423 17.331 1.518 1.00 83.56 98 ILE A C 1
ATOM 772 O O . ILE A 1 98 ? -1.714 17.984 0.750 1.00 83.56 98 ILE A O 1
ATOM 776 N N . LEU A 1 99 ? -1.934 16.510 2.450 1.00 72.75 99 LEU A N 1
ATOM 777 C CA . LEU A 1 99 ? -0.525 16.135 2.610 1.00 72.75 99 LEU A CA 1
ATOM 778 C C . LEU A 1 99 ? -0.092 15.073 1.591 1.00 72.75 99 LEU A C 1
ATOM 780 O O . LEU A 1 99 ? 1.123 15.055 1.284 1.00 72.75 99 LEU A O 1
#

InterPro domains:
  IPR050833 Polysaccharide Biosynthesis and Transport [PTHR30250] (15-96)